Protein AF-A0A2G5T331-F1 (afdb_monomer)

Structure (mmCIF, N/CA/C/O backbone):
data_AF-A0A2G5T331-F1
#
_entry.id   AF-A0A2G5T331-F1
#
loop_
_atom_site.group_PDB
_atom_site.id
_atom_site.type_symbol
_atom_site.label_atom_id
_atom_site.label_alt_id
_atom_site.label_comp_id
_atom_site.label_asym_id
_atom_site.label_entity_id
_atom_site.label_seq_id
_atom_site.pdbx_PDB_ins_code
_atom_site.Cartn_x
_atom_site.Cartn_y
_atom_site.Cartn_z
_atom_site.occupancy
_atom_site.B_iso_or_equiv
_atom_site.auth_seq_id
_atom_site.auth_comp_id
_atom_site.auth_asym_id
_atom_site.auth_atom_id
_atom_site.pdbx_PDB_model_num
ATOM 1 N N . MET A 1 1 ? 27.649 -7.089 -16.294 1.00 51.31 1 MET A N 1
ATOM 2 C CA . MET A 1 1 ? 26.988 -8.267 -15.694 1.00 51.31 1 MET A CA 1
ATOM 3 C C . MET A 1 1 ? 25.645 -8.429 -16.373 1.00 51.31 1 MET A C 1
ATOM 5 O O . MET A 1 1 ? 24.882 -7.475 -16.371 1.00 51.31 1 MET A O 1
ATOM 9 N N . ASP A 1 2 ? 25.381 -9.590 -16.964 1.00 72.25 2 ASP A N 1
ATOM 10 C CA . ASP A 1 2 ? 24.093 -9.912 -17.582 1.00 72.25 2 ASP A CA 1
ATOM 11 C C . ASP A 1 2 ? 22.954 -9.936 -16.558 1.00 72.25 2 ASP A C 1
ATOM 13 O O . ASP A 1 2 ? 23.065 -10.592 -15.516 1.00 72.25 2 ASP A O 1
ATOM 17 N N . ALA A 1 3 ? 21.838 -9.278 -16.879 1.00 61.88 3 ALA A N 1
ATOM 18 C CA . ALA A 1 3 ? 20.619 -9.287 -16.068 1.00 61.88 3 ALA A CA 1
ATOM 19 C C . ALA A 1 3 ? 20.135 -10.722 -15.780 1.00 61.88 3 ALA A C 1
ATOM 21 O O . ALA A 1 3 ? 19.719 -11.043 -14.666 1.00 61.88 3 ALA A O 1
ATOM 22 N N . THR A 1 4 ? 20.304 -11.623 -16.749 1.00 72.38 4 THR A N 1
ATOM 23 C CA . THR A 1 4 ? 19.983 -13.052 -16.642 1.00 72.38 4 THR A CA 1
ATOM 24 C C . THR A 1 4 ? 20.805 -13.752 -15.557 1.00 72.38 4 THR A C 1
ATOM 26 O O . THR A 1 4 ? 20.285 -14.562 -14.789 1.00 72.38 4 THR A O 1
ATOM 29 N N . LYS A 1 5 ? 22.092 -13.403 -15.434 1.00 79.38 5 LYS A N 1
ATOM 30 C CA . LYS A 1 5 ? 23.009 -13.991 -14.446 1.00 79.38 5 LYS A CA 1
ATOM 31 C C . LYS A 1 5 ? 22.688 -13.515 -13.027 1.00 79.38 5 LYS A C 1
ATOM 33 O O . LYS A 1 5 ? 22.758 -14.300 -12.078 1.00 79.38 5 LYS A O 1
ATOM 38 N N . ALA A 1 6 ? 22.288 -12.252 -12.884 1.00 75.44 6 ALA A N 1
ATOM 39 C CA . ALA A 1 6 ? 21.817 -11.697 -11.617 1.00 75.44 6 ALA A CA 1
ATOM 40 C C . ALA A 1 6 ? 20.495 -12.347 -11.161 1.00 75.44 6 ALA A C 1
ATOM 42 O O . ALA A 1 6 ? 20.382 -12.750 -10.003 1.00 75.44 6 ALA A O 1
ATOM 43 N N . LEU A 1 7 ? 19.538 -12.534 -12.078 1.00 75.69 7 LEU A N 1
ATOM 44 C CA . LEU A 1 7 ? 18.250 -13.187 -11.813 1.00 75.69 7 LEU A CA 1
ATOM 45 C C . LEU A 1 7 ? 18.420 -14.643 -11.355 1.00 75.69 7 LEU A C 1
ATOM 47 O O . LEU A 1 7 ? 17.828 -15.060 -10.358 1.00 75.69 7 LEU A O 1
ATOM 51 N N . ALA A 1 8 ? 19.271 -15.406 -12.045 1.00 80.88 8 ALA A N 1
ATOM 52 C CA . ALA A 1 8 ? 19.584 -16.785 -11.673 1.00 80.88 8 ALA A CA 1
ATOM 53 C C . ALA A 1 8 ? 20.204 -16.873 -10.266 1.00 80.88 8 ALA A C 1
ATOM 55 O O . ALA A 1 8 ? 19.818 -17.720 -9.458 1.00 80.88 8 ALA A O 1
ATOM 56 N N . SER A 1 9 ? 21.121 -15.953 -9.953 1.00 83.06 9 SER A N 1
ATOM 57 C CA . SER A 1 9 ? 21.788 -15.896 -8.647 1.00 83.06 9 SER A CA 1
ATOM 58 C C . SER A 1 9 ? 20.808 -15.533 -7.529 1.00 83.06 9 SER A C 1
ATOM 60 O O . SER A 1 9 ? 20.812 -16.165 -6.473 1.00 83.06 9 SER A O 1
ATOM 62 N N . PHE A 1 10 ? 19.919 -14.566 -7.773 1.00 80.69 10 PHE A N 1
ATOM 63 C CA . PHE A 1 10 ? 18.865 -14.194 -6.833 1.00 80.69 10 PHE A CA 1
ATOM 64 C C . PHE A 1 10 ? 17.927 -15.368 -6.541 1.00 80.69 10 PHE A C 1
ATOM 66 O O . PHE A 1 10 ? 17.683 -15.675 -5.376 1.00 80.69 10 PHE A O 1
ATOM 73 N N . ASN A 1 11 ? 17.432 -16.052 -7.578 1.00 80.69 11 ASN A N 1
ATOM 74 C CA . ASN A 1 11 ? 16.520 -17.184 -7.406 1.00 80.69 11 ASN A CA 1
ATOM 75 C C . ASN A 1 11 ? 17.175 -18.330 -6.620 1.00 80.69 11 ASN A C 1
ATO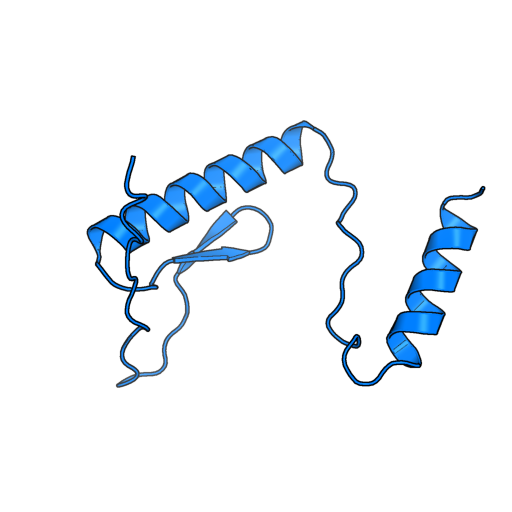M 77 O O . ASN A 1 11 ? 16.539 -18.900 -5.739 1.00 80.69 11 ASN A O 1
ATOM 81 N N . SER A 1 12 ? 18.456 -18.611 -6.868 1.00 83.88 12 SER A N 1
ATOM 82 C CA . SER A 1 12 ? 19.220 -19.620 -6.121 1.00 83.88 12 SER A CA 1
ATOM 83 C C . SER A 1 12 ? 19.384 -19.268 -4.632 1.00 83.88 12 SER A C 1
ATOM 85 O O . SER A 1 12 ? 19.206 -20.109 -3.752 1.00 83.88 12 SER A O 1
ATOM 87 N N . ILE A 1 13 ? 19.663 -18.002 -4.309 1.00 81.69 13 ILE A N 1
ATOM 88 C CA . ILE A 1 13 ? 19.777 -17.553 -2.911 1.00 81.69 13 ILE A CA 1
ATOM 89 C C . ILE A 1 13 ? 18.405 -17.563 -2.225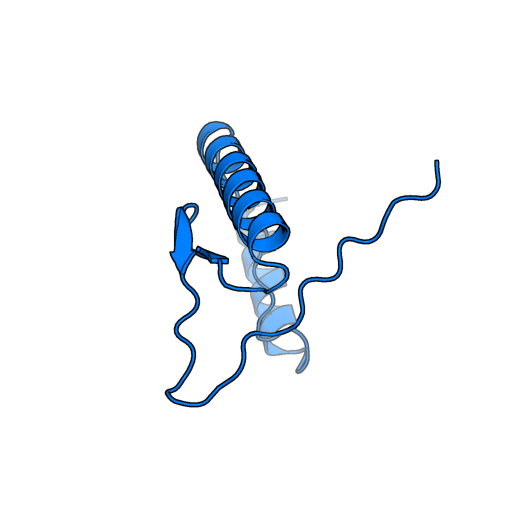 1.00 81.69 13 ILE A C 1
ATOM 91 O O . ILE A 1 13 ? 18.289 -17.966 -1.067 1.00 81.69 13 ILE A O 1
ATOM 95 N N . LYS A 1 14 ? 17.361 -17.164 -2.956 1.00 80.06 14 LYS A N 1
ATOM 96 C CA . LYS A 1 14 ? 15.974 -17.146 -2.493 1.00 8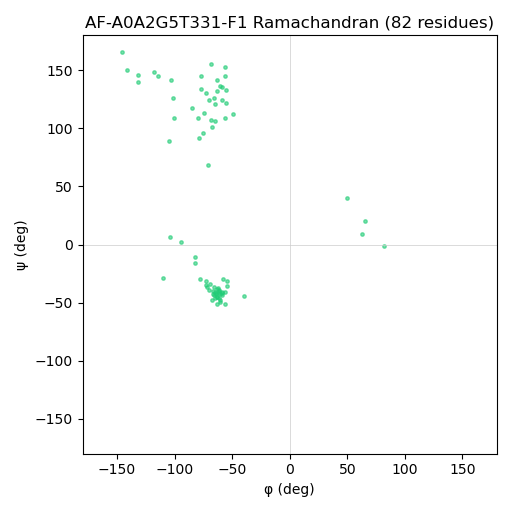0.06 14 LYS A CA 1
ATOM 97 C C . LYS A 1 14 ? 15.480 -18.529 -2.066 1.00 80.06 14 LYS A C 1
ATOM 99 O O . LYS A 1 14 ? 14.796 -18.628 -1.051 1.00 80.06 14 LYS A O 1
ATOM 104 N N . THR A 1 15 ? 15.818 -19.586 -2.807 1.00 78.81 15 THR A N 1
ATOM 105 C CA . THR A 1 15 ? 15.438 -20.957 -2.425 1.00 78.81 15 THR A CA 1
ATOM 106 C C . THR A 1 15 ? 16.246 -21.478 -1.240 1.00 78.81 15 THR A C 1
ATOM 108 O O . THR A 1 15 ? 15.716 -22.243 -0.439 1.00 78.81 15 THR A O 1
ATOM 111 N N . ARG A 1 16 ? 17.503 -21.045 -1.093 1.00 82.69 16 ARG A N 1
ATOM 112 C CA . ARG A 1 16 ? 18.413 -21.516 -0.038 1.00 82.69 16 ARG A CA 1
ATOM 113 C C . ARG A 1 16 ? 18.151 -20.896 1.337 1.00 82.69 16 ARG A C 1
ATOM 115 O O . ARG A 1 16 ? 18.448 -21.525 2.348 1.00 82.69 16 ARG A O 1
ATOM 122 N N . VAL A 1 17 ? 17.643 -19.665 1.398 1.00 82.31 17 VAL A N 1
ATOM 123 C CA . VAL A 1 17 ? 17.426 -18.944 2.662 1.00 82.31 17 VAL A CA 1
ATOM 124 C C . VAL A 1 17 ? 15.955 -19.028 3.063 1.00 82.31 17 VAL A C 1
ATOM 126 O O . VAL A 1 17 ? 15.101 -18.375 2.466 1.00 82.31 17 VAL A O 1
ATOM 129 N N . THR A 1 18 ? 15.657 -19.792 4.116 1.00 74.19 18 THR A N 1
ATOM 130 C CA . THR A 1 18 ? 14.291 -20.095 4.591 1.00 74.19 18 THR A CA 1
ATOM 131 C C . THR A 1 18 ? 13.444 -18.841 4.856 1.00 74.19 18 THR A C 1
ATOM 133 O O . THR A 1 18 ? 12.240 -18.844 4.620 1.00 74.19 18 THR A O 1
ATOM 136 N N . GLY A 1 19 ? 14.067 -17.732 5.275 1.00 73.62 19 GLY A N 1
ATOM 137 C CA . GLY A 1 19 ? 13.393 -16.446 5.509 1.00 73.62 19 GLY A CA 1
ATOM 138 C C . GLY A 1 19 ? 13.155 -15.586 4.260 1.00 73.62 19 GLY A C 1
ATOM 139 O O . GLY A 1 19 ? 12.418 -14.605 4.323 1.00 73.62 19 GLY A O 1
ATOM 140 N N . CYS A 1 20 ? 13.750 -15.931 3.116 1.00 66.94 20 CYS A N 1
ATOM 141 C CA . CYS A 1 20 ? 13.696 -15.129 1.891 1.00 66.94 20 CYS A CA 1
ATOM 142 C C . CYS A 1 20 ? 12.743 -15.695 0.833 1.00 66.94 20 CYS A C 1
ATOM 144 O O . CYS A 1 20 ? 12.659 -15.138 -0.256 1.00 66.94 20 CYS A O 1
ATOM 146 N N . HIS A 1 21 ? 11.972 -16.741 1.135 1.00 69.62 21 HIS A N 1
ATOM 147 C CA . HIS A 1 21 ? 11.079 -17.391 0.165 1.00 69.62 21 HIS A CA 1
ATOM 148 C C . HIS A 1 21 ? 10.036 -16.440 -0.456 1.00 69.62 21 HIS A C 1
ATOM 150 O O . HIS A 1 21 ? 9.655 -16.589 -1.616 1.00 69.62 21 HIS A O 1
ATOM 156 N N . ASN A 1 22 ? 9.631 -15.409 0.291 1.00 66.31 22 ASN A N 1
ATOM 157 C CA . ASN A 1 22 ? 8.704 -14.368 -0.165 1.00 66.31 22 ASN A CA 1
ATOM 158 C C . ASN A 1 22 ? 9.409 -13.121 -0.728 1.00 66.31 22 ASN A C 1
ATOM 160 O O . ASN A 1 22 ? 8.745 -12.155 -1.104 1.00 66.31 22 ASN A O 1
ATOM 164 N N . ALA A 1 23 ? 10.743 -13.112 -0.796 1.00 65.25 23 ALA A N 1
ATOM 165 C CA . ALA A 1 23 ? 11.481 -12.017 -1.403 1.00 65.25 23 ALA A CA 1
ATOM 166 C C . ALA A 1 23 ? 11.171 -11.972 -2.905 1.00 65.25 23 ALA A C 1
ATOM 168 O O . ALA A 1 23 ? 11.301 -12.963 -3.630 1.00 65.25 23 ALA A O 1
ATOM 169 N N . SER A 1 24 ? 10.738 -10.814 -3.382 1.00 61.56 24 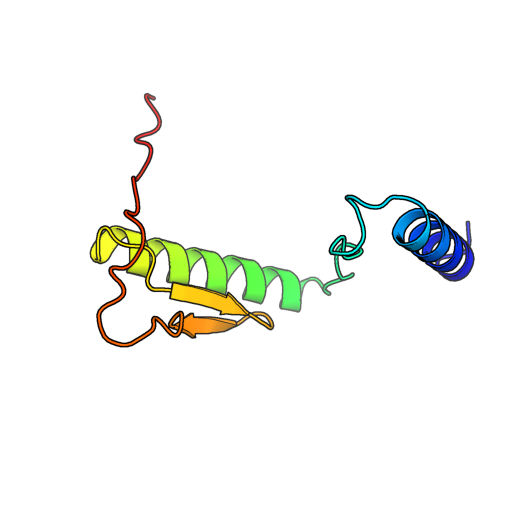SER A N 1
ATOM 170 C CA . SER A 1 24 ? 10.627 -10.521 -4.806 1.00 61.56 24 SER A CA 1
ATOM 171 C C . SER A 1 24 ? 11.802 -9.637 -5.195 1.00 61.56 24 SER A C 1
ATOM 173 O O . SER A 1 24 ? 12.220 -8.764 -4.433 1.00 61.56 24 SER A O 1
ATOM 175 N N . ILE A 1 25 ? 12.352 -9.877 -6.382 1.00 63.91 25 ILE A N 1
ATOM 176 C CA . ILE A 1 25 ? 13.197 -8.873 -7.027 1.00 63.91 25 ILE A CA 1
ATOM 177 C C . ILE A 1 25 ? 12.312 -7.651 -7.180 1.00 63.91 25 ILE A C 1
ATOM 179 O O . ILE A 1 25 ? 11.149 -7.799 -7.563 1.00 63.91 25 ILE A O 1
ATOM 183 N N . ARG A 1 26 ? 12.841 -6.468 -6.856 1.00 59.81 26 ARG A N 1
ATOM 184 C CA . ARG A 1 26 ? 12.154 -5.215 -7.159 1.00 59.81 26 ARG A CA 1
ATOM 185 C C . ARG A 1 26 ? 11.750 -5.292 -8.635 1.00 59.81 26 ARG A C 1
ATOM 187 O O . ARG A 1 26 ? 12.660 -5.358 -9.459 1.00 59.81 26 ARG A O 1
ATOM 194 N N . PRO A 1 27 ? 10.450 -5.366 -8.968 1.00 59.94 27 PRO A N 1
ATOM 195 C CA . PRO A 1 27 ? 10.052 -5.437 -10.361 1.00 59.94 27 PRO A CA 1
ATOM 196 C C . PRO A 1 27 ? 10.668 -4.227 -11.054 1.00 59.94 27 PRO A C 1
ATOM 198 O O . PRO A 1 27 ? 10.643 -3.125 -10.489 1.00 59.94 27 PRO A O 1
ATOM 201 N N . ASP A 1 28 ? 11.289 -4.458 -12.210 1.00 60.22 28 ASP A N 1
ATOM 202 C CA . ASP A 1 28 ? 11.843 -3.400 -13.053 1.00 60.22 28 ASP A CA 1
ATOM 203 C C . ASP A 1 28 ? 10.660 -2.646 -13.672 1.00 60.22 28 ASP A C 1
ATOM 205 O O . ASP A 1 28 ? 10.303 -2.805 -14.833 1.00 60.22 28 ASP A O 1
ATOM 209 N N . LEU A 1 29 ? 9.936 -1.931 -12.809 1.00 61.91 29 LEU A N 1
ATOM 210 C CA . LEU A 1 29 ? 8.787 -1.128 -13.168 1.00 61.91 29 LEU A CA 1
ATOM 211 C C . LEU A 1 29 ? 9.320 -0.020 -14.054 1.00 61.91 29 LEU A C 1
ATOM 213 O O . LEU A 1 29 ? 10.153 0.788 -13.621 1.00 61.91 29 LEU A O 1
ATOM 217 N N . SER A 1 30 ? 8.801 0.046 -15.275 1.00 67.19 30 SER A N 1
ATOM 218 C CA . SER A 1 30 ? 9.084 1.176 -16.144 1.00 67.19 30 SER A CA 1
ATOM 219 C C . SER A 1 30 ? 8.679 2.471 -15.426 1.00 67.19 30 SER A C 1
ATOM 221 O O . SER A 1 30 ? 7.770 2.482 -14.591 1.00 67.19 30 SER A O 1
ATOM 223 N N . LYS A 1 31 ? 9.326 3.599 -15.749 1.00 72.88 31 LYS A N 1
ATOM 224 C CA . LYS A 1 31 ? 8.990 4.926 -15.186 1.00 72.88 31 LYS A CA 1
ATOM 225 C C . LYS A 1 31 ? 7.469 5.194 -15.038 1.00 72.88 31 LYS A C 1
ATOM 227 O O . LYS A 1 31 ? 7.092 5.669 -13.965 1.00 72.88 31 LYS A O 1
ATOM 232 N N . PRO A 1 32 ? 6.597 4.881 -16.025 1.00 77.94 32 PRO A N 1
ATOM 233 C CA . PRO A 1 32 ? 5.144 5.040 -15.875 1.00 77.94 32 PRO A CA 1
ATOM 234 C C . PRO A 1 32 ? 4.515 4.123 -14.816 1.00 77.94 32 PRO A C 1
ATOM 236 O O . PRO A 1 32 ? 3.670 4.560 -14.038 1.00 77.94 32 PRO A O 1
ATOM 239 N N . GLU A 1 33 ? 4.939 2.866 -14.727 1.00 78.56 33 GLU A N 1
ATOM 240 C CA . GLU A 1 33 ? 4.393 1.917 -13.755 1.00 78.56 33 GLU A CA 1
ATOM 241 C C . GLU A 1 33 ? 4.800 2.276 -12.321 1.00 78.56 33 GLU A C 1
ATOM 243 O O . GLU A 1 33 ? 4.015 2.134 -11.381 1.00 78.56 33 GLU A O 1
ATOM 248 N N . LEU A 1 34 ? 6.008 2.821 -12.147 1.00 80.38 34 LEU A N 1
ATOM 249 C CA . LEU A 1 34 ? 6.464 3.343 -10.863 1.00 80.38 34 LEU A CA 1
ATOM 250 C C . LEU A 1 34 ? 5.650 4.568 -10.416 1.00 80.38 34 LEU A C 1
ATOM 252 O O . LEU A 1 34 ? 5.396 4.723 -9.219 1.00 80.38 34 LEU A O 1
ATOM 256 N N . ALA A 1 35 ? 5.241 5.433 -11.351 1.00 83.94 35 ALA A N 1
ATOM 257 C CA . ALA A 1 35 ? 4.347 6.553 -11.057 1.00 83.94 35 ALA A CA 1
ATOM 258 C C . ALA A 1 35 ? 2.984 6.041 -10.567 1.00 83.94 35 ALA A C 1
ATOM 260 O O . ALA A 1 35 ? 2.592 6.366 -9.444 1.00 83.94 35 ALA A O 1
ATOM 261 N N . LYS A 1 36 ? 2.366 5.111 -11.310 1.00 86.81 36 LYS A N 1
ATOM 262 C CA . LYS A 1 36 ? 1.095 4.472 -10.925 1.00 86.81 36 LYS A CA 1
ATOM 263 C C . LYS A 1 36 ? 1.175 3.797 -9.552 1.00 86.81 36 LYS A C 1
ATOM 265 O O . LYS A 1 36 ? 0.264 3.927 -8.733 1.00 86.81 36 LYS A O 1
ATOM 270 N N . PHE A 1 37 ? 2.285 3.117 -9.255 1.00 84.50 37 PHE A N 1
ATOM 271 C CA . PHE A 1 37 ? 2.520 2.506 -7.944 1.00 84.50 37 PHE A CA 1
ATOM 272 C C . PHE A 1 37 ? 2.526 3.539 -6.814 1.00 84.50 37 PHE A C 1
ATOM 274 O O . PHE A 1 37 ? 1.881 3.341 -5.784 1.00 84.50 37 PHE A O 1
ATOM 281 N N . ARG A 1 38 ? 3.251 4.650 -6.997 1.00 87.25 38 ARG A N 1
ATOM 282 C CA . ARG A 1 38 ? 3.339 5.733 -6.006 1.00 87.25 38 ARG A CA 1
ATOM 283 C C . ARG A 1 38 ? 1.987 6.404 -5.789 1.00 87.25 38 ARG A C 1
ATOM 285 O O . ARG A 1 38 ? 1.623 6.657 -4.643 1.00 87.25 38 ARG A O 1
ATOM 292 N N . GLU A 1 39 ? 1.247 6.663 -6.862 1.00 91.06 39 GLU A N 1
ATOM 293 C CA . GLU A 1 39 ? -0.097 7.245 -6.802 1.00 91.06 39 GLU A CA 1
ATOM 294 C C . GLU A 1 39 ? -1.075 6.328 -6.065 1.00 91.06 39 GLU A C 1
ATOM 296 O O . GLU A 1 39 ? -1.761 6.774 -5.145 1.00 91.06 39 GLU A O 1
ATOM 301 N N . SER A 1 40 ? -1.052 5.030 -6.372 1.00 91.06 40 SER A N 1
ATOM 302 C CA . SER A 1 40 ? -1.885 4.034 -5.689 1.00 91.06 40 SER A CA 1
ATOM 303 C C . SER A 1 40 ? -1.568 3.953 -4.196 1.00 91.06 40 SER A C 1
ATOM 305 O O . SER A 1 40 ? -2.470 3.914 -3.362 1.00 91.06 40 SER A O 1
ATOM 307 N N . TRP A 1 41 ? -0.286 3.998 -3.813 1.00 91.38 41 TRP A N 1
ATOM 308 C CA . TRP A 1 41 ? 0.088 4.024 -2.395 1.00 91.38 41 TRP A CA 1
ATOM 309 C C . TRP A 1 41 ? -0.347 5.309 -1.701 1.00 91.38 41 TRP A C 1
ATOM 311 O O . TRP A 1 41 ? -0.828 5.247 -0.570 1.00 91.38 41 TRP A O 1
ATOM 321 N N . LYS A 1 42 ? -0.223 6.461 -2.367 1.00 92.38 42 LYS A N 1
ATOM 322 C CA . LYS A 1 42 ? -0.703 7.743 -1.841 1.00 92.38 42 LYS A CA 1
ATOM 323 C C . LYS A 1 42 ? -2.206 7.692 -1.570 1.00 92.38 42 LYS A C 1
ATOM 325 O O . LYS A 1 42 ? -2.648 8.134 -0.512 1.00 92.38 42 LYS A O 1
ATOM 330 N N . GLU A 1 43 ? -2.975 7.116 -2.488 1.00 92.94 43 GLU A N 1
ATOM 331 C CA . GLU A 1 43 ? -4.417 6.953 -2.327 1.00 92.94 43 GLU A C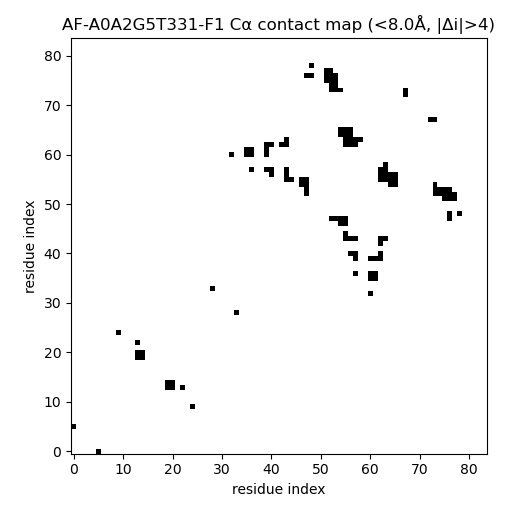A 1
ATOM 332 C C . GLU A 1 43 ? -4.770 5.969 -1.202 1.00 92.94 43 GLU A C 1
ATOM 334 O O . GLU A 1 43 ? -5.582 6.297 -0.336 1.00 92.94 43 GLU A O 1
ATOM 339 N N . ALA A 1 44 ? -4.132 4.795 -1.161 1.00 91.38 44 ALA A N 1
ATOM 340 C CA . ALA A 1 44 ? -4.356 3.802 -0.112 1.00 91.38 44 ALA A CA 1
ATOM 341 C C . ALA A 1 44 ? -4.048 4.365 1.287 1.00 91.38 44 ALA A C 1
ATOM 343 O O . ALA A 1 44 ? -4.814 4.148 2.226 1.00 91.38 44 ALA A O 1
ATOM 344 N N . ILE A 1 45 ? -2.955 5.124 1.424 1.00 90.12 45 ILE A N 1
ATOM 345 C CA . ILE A 1 45 ? -2.583 5.789 2.678 1.00 90.12 45 ILE A CA 1
ATOM 346 C C . ILE A 1 45 ? -3.615 6.850 3.052 1.00 90.12 45 ILE A C 1
ATOM 348 O O . ILE A 1 45 ? -4.036 6.880 4.203 1.00 90.12 45 ILE A O 1
ATOM 352 N N . LYS A 1 46 ? -4.051 7.692 2.104 1.00 92.00 46 LYS A N 1
ATOM 353 C CA . LYS A 1 46 ? -5.077 8.711 2.363 1.00 92.00 46 LYS A CA 1
ATOM 354 C C . LYS A 1 46 ? -6.354 8.068 2.914 1.00 92.00 46 LYS A C 1
ATOM 356 O O . LYS A 1 46 ? -6.793 8.433 4.000 1.00 92.00 46 LYS A O 1
ATOM 361 N N . LYS A 1 47 ? -6.856 7.032 2.236 1.00 91.81 47 LYS A N 1
ATOM 362 C CA . LYS A 1 47 ? -8.063 6.303 2.648 1.00 91.81 47 LYS A CA 1
ATOM 363 C C . LYS A 1 47 ? -7.904 5.627 4.017 1.00 91.81 47 LYS A C 1
ATOM 365 O O . LYS A 1 47 ? -8.847 5.604 4.802 1.00 91.81 47 LYS A O 1
ATOM 37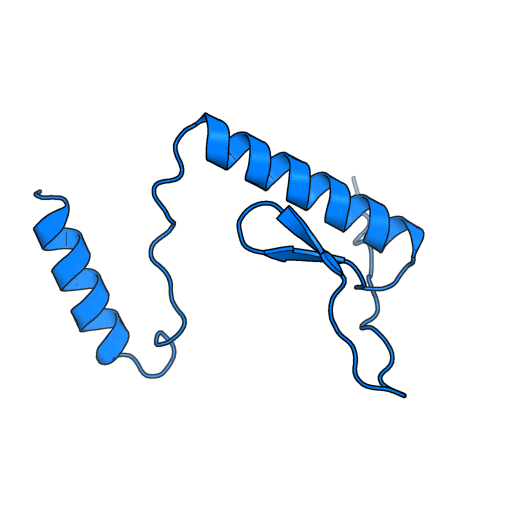0 N N . ASN A 1 48 ? -6.722 5.090 4.326 1.00 92.06 48 ASN A N 1
ATOM 371 C CA . ASN A 1 48 ? -6.447 4.496 5.640 1.00 92.06 48 ASN A CA 1
ATOM 372 C C . ASN A 1 48 ? -6.299 5.548 6.750 1.00 92.06 48 ASN A C 1
ATOM 374 O O . ASN A 1 48 ? -6.726 5.297 7.873 1.00 92.06 48 ASN A O 1
ATOM 378 N N . ASN A 1 49 ? -5.733 6.721 6.446 1.00 89.88 49 ASN A N 1
ATOM 379 C CA . ASN A 1 49 ? -5.670 7.849 7.378 1.00 89.88 49 ASN A CA 1
ATOM 380 C C . ASN A 1 49 ? -7.081 8.338 7.731 1.00 89.88 49 ASN A C 1
ATOM 382 O O . ASN A 1 49 ? -7.367 8.542 8.904 1.00 89.88 49 ASN A O 1
ATOM 386 N N . GLU A 1 50 ? -7.958 8.486 6.730 1.00 88.81 50 GLU A N 1
ATOM 387 C CA . GLU A 1 50 ? -9.359 8.897 6.914 1.00 88.81 50 GLU A CA 1
ATOM 388 C C . GLU A 1 50 ? -10.150 7.878 7.748 1.00 88.81 50 GLU A C 1
ATOM 390 O O . GLU A 1 50 ? -10.955 8.260 8.592 1.00 88.81 50 GLU A O 1
ATOM 395 N N . ALA A 1 51 ? -9.896 6.581 7.554 1.00 87.50 51 ALA A N 1
ATOM 396 C CA . ALA A 1 51 ? -10.570 5.519 8.296 1.00 87.50 51 ALA A CA 1
ATOM 397 C C . ALA A 1 51 ? -9.972 5.234 9.689 1.00 87.50 51 ALA A C 1
ATOM 399 O O . ALA A 1 51 ? -10.581 4.509 10.474 1.00 87.50 51 ALA A O 1
ATOM 400 N N . GLY A 1 52 ? -8.753 5.704 9.984 1.00 87.25 52 GLY A N 1
ATOM 401 C CA . GLY A 1 52 ? -8.001 5.331 11.195 1.00 87.25 52 GLY A CA 1
ATOM 402 C C . GLY A 1 52 ? -7.653 3.835 11.288 1.00 87.25 52 GLY A C 1
ATOM 403 O O . GLY A 1 52 ? -7.169 3.346 12.312 1.00 87.25 52 GLY A O 1
ATOM 404 N N . GLN A 1 53 ? -7.889 3.088 10.212 1.00 90.50 53 GLN A N 1
ATOM 405 C CA . GLN A 1 53 ? -7.770 1.641 10.134 1.00 90.50 53 GLN A CA 1
ATOM 406 C C . GLN A 1 53 ? -7.180 1.233 8.786 1.00 90.50 53 GLN A C 1
ATOM 408 O O . GLN A 1 53 ? -7.374 1.888 7.760 1.00 90.50 53 GLN A O 1
ATOM 413 N N . ARG A 1 54 ? -6.454 0.116 8.771 1.00 89.12 54 ARG A N 1
ATOM 414 C CA . ARG A 1 54 ? -5.841 -0.422 7.559 1.00 89.12 54 ARG A CA 1
ATOM 415 C C . ARG A 1 54 ? -6.900 -1.158 6.744 1.00 89.12 54 ARG A C 1
ATOM 417 O O . ARG A 1 54 ? -7.113 -2.338 6.956 1.00 89.12 54 ARG A O 1
ATOM 424 N N . ILE A 1 55 ? -7.560 -0.480 5.814 1.00 91.50 55 ILE A N 1
ATOM 425 C CA . ILE A 1 55 ? -8.649 -1.056 5.001 1.00 91.50 55 ILE A CA 1
ATOM 426 C C . ILE A 1 55 ? -8.218 -1.233 3.540 1.00 91.50 55 ILE A C 1
ATOM 428 O O . ILE A 1 55 ? -8.670 -2.150 2.854 1.00 91.50 55 ILE A O 1
ATOM 432 N N . TRP A 1 56 ? -7.303 -0.389 3.075 1.00 91.62 56 TRP A N 1
ATOM 433 C CA . TRP A 1 56 ? -6.831 -0.323 1.699 1.00 91.62 56 TRP A CA 1
ATOM 434 C C . TRP A 1 56 ? -5.357 -0.713 1.600 1.00 91.62 56 TRP A C 1
ATOM 436 O O . TRP A 1 56 ? -4.545 -0.437 2.488 1.00 91.62 56 TRP A O 1
ATOM 446 N N . THR A 1 57 ? -4.995 -1.368 0.502 1.00 91.12 57 THR A N 1
ATOM 447 C CA . THR A 1 57 ? -3.620 -1.761 0.180 1.00 91.12 57 THR A CA 1
ATOM 448 C C . THR A 1 57 ? -3.393 -1.698 -1.325 1.00 91.12 57 THR A C 1
ATOM 450 O O . THR A 1 57 ? -4.350 -1.607 -2.082 1.00 91.12 57 THR A O 1
ATOM 453 N N . VAL A 1 58 ? -2.141 -1.739 -1.776 1.00 89.12 58 VAL A N 1
ATOM 454 C CA . VAL A 1 58 ? -1.826 -1.764 -3.208 1.00 89.12 58 VAL A CA 1
ATOM 455 C C . VAL A 1 58 ? -1.487 -3.190 -3.627 1.00 89.12 58 VAL A C 1
ATOM 457 O O . VAL A 1 58 ? -0.602 -3.814 -3.039 1.00 89.12 58 VAL A O 1
ATOM 460 N N . ARG A 1 59 ? -2.171 -3.707 -4.651 1.00 84.88 59 ARG A N 1
ATOM 461 C CA . ARG A 1 59 ? -1.842 -4.969 -5.336 1.00 84.88 59 ARG A CA 1
ATOM 462 C C . ARG A 1 59 ? -1.858 -4.724 -6.838 1.00 84.88 59 ARG A C 1
ATOM 464 O O . ARG A 1 59 ? -2.717 -4.000 -7.313 1.00 84.88 59 ARG A O 1
ATOM 471 N N . ASN A 1 60 ? -0.907 -5.301 -7.573 1.00 84.06 60 ASN A N 1
ATOM 472 C CA . ASN A 1 60 ? -0.800 -5.137 -9.032 1.00 84.06 60 ASN A CA 1
ATOM 473 C C . ASN A 1 60 ? -0.851 -3.669 -9.507 1.00 84.06 60 ASN A C 1
ATOM 475 O O . ASN A 1 60 ? -1.454 -3.368 -10.527 1.00 84.06 60 ASN A O 1
ATOM 479 N N . LEU A 1 61 ? -0.200 -2.756 -8.772 1.00 83.00 61 LEU A N 1
ATOM 480 C CA . LEU A 1 61 ? -0.192 -1.310 -9.058 1.00 83.00 61 LEU A CA 1
ATOM 481 C C . LEU A 1 61 ? -1.559 -0.621 -8.915 1.00 83.00 61 LEU A C 1
ATOM 483 O O . LEU A 1 61 ? -1.746 0.455 -9.475 1.00 83.00 61 LEU A O 1
ATOM 487 N N . GLU A 1 62 ? -2.500 -1.217 -8.183 1.00 85.44 62 GLU A N 1
ATOM 488 C CA . GLU A 1 62 ? -3.845 -0.678 -7.982 1.00 85.44 62 GLU A CA 1
ATOM 489 C C . GLU A 1 62 ? -4.242 -0.697 -6.506 1.00 85.44 62 GLU A C 1
ATOM 491 O O . GLU A 1 62 ? -3.862 -1.594 -5.745 1.00 85.44 62 GLU A O 1
ATOM 496 N N . THR A 1 63 ? -5.017 0.305 -6.094 1.00 89.62 63 THR A N 1
ATOM 497 C CA . THR A 1 63 ? -5.580 0.394 -4.746 1.00 89.62 63 THR A CA 1
ATOM 498 C C . THR A 1 63 ? -6.731 -0.597 -4.599 1.00 89.62 63 THR A C 1
ATOM 500 O O . THR A 1 63 ? -7.793 -0.430 -5.191 1.00 89.62 63 THR A O 1
ATOM 503 N N . VAL A 1 64 ? -6.549 -1.612 -3.760 1.00 90.31 64 VAL A N 1
ATOM 504 C CA . VAL A 1 64 ? -7.540 -2.655 -3.485 1.00 90.31 64 VAL A CA 1
ATOM 505 C C . VAL A 1 64 ? -7.962 -2.642 -2.019 1.00 90.31 64 VAL A C 1
ATOM 507 O O . VAL A 1 64 ? -7.178 -2.318 -1.121 1.00 90.31 64 VAL A O 1
ATOM 510 N N . LYS A 1 65 ? -9.214 -3.024 -1.760 1.00 90.75 65 LYS A N 1
ATOM 511 C CA . LYS A 1 65 ? -9.720 -3.228 -0.401 1.00 90.75 65 LYS A CA 1
ATOM 512 C C . LYS A 1 65 ? -9.203 -4.563 0.133 1.00 90.75 65 LYS A C 1
ATOM 514 O O . LYS A 1 65 ? -9.239 -5.573 -0.567 1.00 90.75 65 LYS A O 1
ATOM 519 N 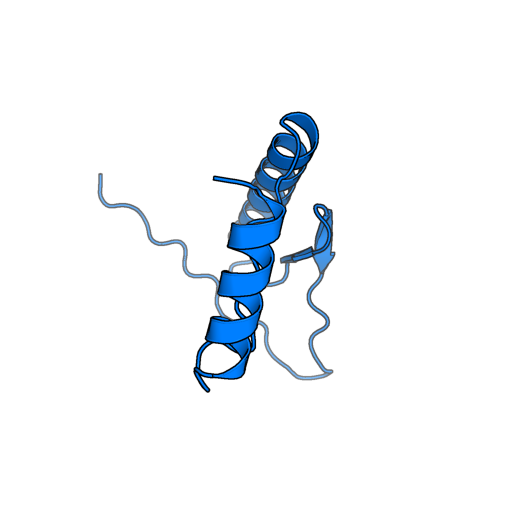N . ILE A 1 66 ? -8.709 -4.571 1.366 1.00 89.19 66 ILE A N 1
ATOM 520 C CA . ILE A 1 66 ? -8.266 -5.797 2.028 1.00 89.19 66 ILE A CA 1
ATOM 521 C C . ILE A 1 66 ? -9.513 -6.639 2.347 1.00 89.19 66 ILE A C 1
ATOM 523 O O . ILE A 1 66 ? -10.422 -6.131 3.011 1.00 89.19 66 ILE A O 1
ATOM 527 N N . PRO A 1 67 ? -9.584 -7.904 1.894 1.00 87.19 67 PRO A N 1
ATOM 528 C CA . PRO A 1 67 ? -10.674 -8.795 2.260 1.00 87.19 67 PRO A CA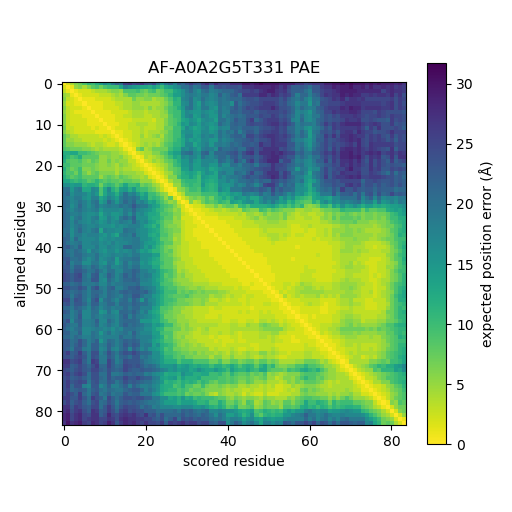 1
ATOM 529 C C . PRO A 1 67 ? -10.458 -9.278 3.698 1.00 87.19 67 PRO A C 1
ATOM 531 O O . PRO A 1 67 ? -9.695 -10.211 3.948 1.00 87.19 67 PRO A O 1
ATOM 534 N N . TYR A 1 68 ? -11.097 -8.601 4.647 1.00 88.12 68 TYR A N 1
ATOM 535 C CA . TYR A 1 68 ? -11.198 -9.060 6.029 1.00 88.12 68 TYR A CA 1
ATOM 536 C C . TYR A 1 68 ? -12.255 -10.161 6.136 1.00 88.12 68 TYR A C 1
ATOM 538 O O . TYR A 1 68 ? -13.256 -10.130 5.419 1.00 88.12 68 TYR A O 1
ATOM 546 N N . LYS A 1 69 ? -12.024 -11.148 7.008 1.00 87.50 69 LYS A N 1
ATOM 547 C CA . LYS A 1 69 ? -13.042 -12.161 7.318 1.00 87.50 69 LYS A CA 1
ATOM 548 C C . LYS A 1 69 ? -14.203 -11.521 8.081 1.00 87.50 69 LYS A C 1
ATOM 550 O O . LYS A 1 69 ? -14.012 -10.517 8.765 1.00 87.50 69 LYS A O 1
ATOM 555 N N . ASP A 1 70 ? -15.380 -12.131 8.001 1.00 77.88 70 ASP A N 1
ATOM 556 C CA . ASP A 1 70 ? -16.538 -11.703 8.786 1.00 77.88 70 ASP A CA 1
ATOM 557 C C . ASP A 1 70 ? -16.202 -11.763 10.290 1.00 77.88 70 ASP A C 1
ATOM 559 O O . ASP A 1 70 ? -15.683 -12.771 10.777 1.00 77.88 70 ASP A O 1
ATOM 563 N N . GLY A 1 71 ? -16.372 -10.643 11.000 1.00 81.06 71 GLY A N 1
ATOM 564 C CA . GLY A 1 71 ? -15.966 -10.476 12.404 1.00 81.06 71 GLY A CA 1
ATOM 565 C C . GLY A 1 71 ? -14.487 -10.132 12.652 1.00 81.06 71 GLY A C 1
ATOM 566 O O . GLY A 1 71 ? -14.097 -9.926 13.801 1.00 81.06 71 GLY A O 1
ATOM 567 N N . GLN A 1 72 ? -13.645 -10.035 11.617 1.00 84.44 72 GLN A N 1
ATOM 568 C CA . GLN A 1 72 ? -12.251 -9.618 11.773 1.00 84.44 72 GLN A CA 1
ATOM 569 C C . GLN A 1 72 ? -12.129 -8.090 11.774 1.00 84.44 72 GLN A C 1
ATOM 571 O O . GLN A 1 72 ? -12.393 -7.433 10.767 1.00 84.44 72 GLN A O 1
ATOM 576 N N . THR A 1 73 ? -11.655 -7.520 12.881 1.00 83.31 73 THR A N 1
ATOM 577 C CA . THR A 1 73 ? -11.407 -6.077 12.971 1.00 83.31 73 THR A CA 1
ATOM 578 C C . THR A 1 73 ? -10.169 -5.690 12.153 1.00 83.31 73 THR A C 1
ATOM 580 O O . THR A 1 73 ? -9.107 -6.304 12.325 1.00 83.31 73 THR A O 1
ATOM 583 N N . PRO A 1 74 ? -10.254 -4.668 11.281 1.00 87.06 74 PRO A N 1
ATOM 584 C CA . PRO A 1 74 ? -9.090 -4.128 10.592 1.00 87.06 74 PRO A CA 1
ATOM 585 C C . PRO A 1 74 ? -8.003 -3.675 11.571 1.00 87.06 74 PRO A C 1
ATOM 587 O O . PRO A 1 74 ? -8.291 -3.155 12.650 1.00 87.06 74 PRO A O 1
ATOM 590 N N . HIS A 1 75 ? -6.736 -3.842 11.186 1.00 84.69 75 HIS A N 1
ATOM 591 C CA . HIS A 1 75 ? -5.624 -3.402 12.029 1.00 84.69 75 HIS A CA 1
ATOM 592 C C . HIS A 1 75 ? -5.654 -1.876 12.213 1.00 84.69 75 HIS A C 1
ATOM 594 O O . HIS A 1 75 ? -5.928 -1.161 11.242 1.00 84.69 75 HIS A O 1
ATOM 600 N N . PRO A 1 76 ? -5.324 -1.361 13.412 1.00 86.44 76 PRO A N 1
ATOM 601 C CA . PRO A 1 76 ? -5.266 0.076 13.647 1.00 86.44 76 PRO A CA 1
ATOM 602 C C . PRO A 1 76 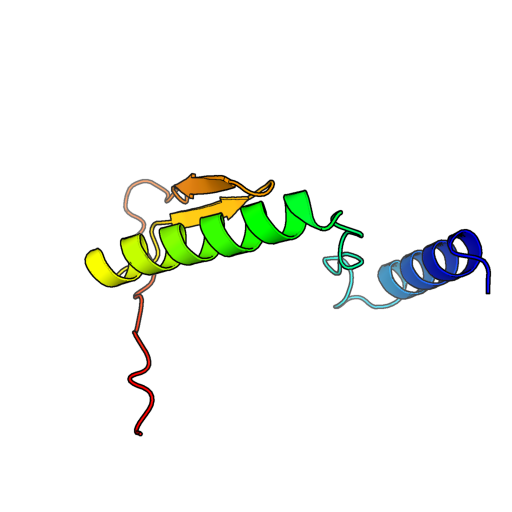? -4.221 0.723 12.733 1.00 86.44 76 PRO A C 1
ATOM 604 O O . PRO A 1 76 ? -3.123 0.193 12.545 1.00 86.44 76 PRO A O 1
ATOM 607 N N . TRP A 1 77 ? -4.571 1.870 12.149 1.00 88.50 77 TRP A N 1
ATOM 608 C CA . TRP A 1 77 ? -3.676 2.644 11.296 1.00 88.50 77 TRP A CA 1
ATOM 609 C C . TRP A 1 77 ? -3.187 3.873 12.054 1.00 88.50 77 TRP A C 1
ATOM 611 O O . TRP A 1 77 ? -3.795 4.941 12.033 1.00 88.50 77 TRP A O 1
ATOM 621 N N . THR A 1 78 ? -2.081 3.707 12.775 1.00 83.75 78 THR A N 1
ATOM 622 C CA . THR A 1 78 ? -1.478 4.803 13.533 1.00 83.75 78 THR A CA 1
ATOM 623 C C . THR A 1 78 ? -0.662 5.686 12.598 1.00 83.75 78 THR A C 1
ATOM 625 O O . THR A 1 78 ? 0.415 5.298 12.138 1.00 83.75 78 THR A O 1
ATOM 628 N N . VAL A 1 79 ? -1.156 6.897 12.342 1.00 78.00 79 VAL A N 1
ATOM 629 C CA . VAL A 1 79 ? -0.364 7.938 11.685 1.00 78.00 79 VAL A CA 1
ATOM 630 C C . VAL A 1 79 ? 0.730 8.344 12.664 1.00 78.00 79 VAL A C 1
ATOM 632 O O . VAL A 1 79 ? 0.466 8.966 13.691 1.00 78.00 79 VAL A O 1
ATOM 635 N N . ARG A 1 80 ? 1.974 7.944 12.386 1.00 70.62 80 ARG A N 1
ATOM 636 C CA . ARG A 1 80 ? 3.120 8.481 13.119 1.00 70.62 80 ARG A CA 1
ATOM 637 C C . ARG A 1 80 ? 3.228 9.949 12.736 1.00 70.62 80 ARG A C 1
ATOM 639 O O . ARG A 1 80 ? 3.713 10.259 11.651 1.00 70.62 80 ARG A O 1
ATOM 646 N N . ASN A 1 81 ? 2.747 10.831 13.607 1.00 64.38 81 ASN A N 1
ATOM 647 C CA . ASN A 1 81 ? 3.036 12.253 13.507 1.00 64.38 81 ASN A CA 1
ATOM 648 C C . ASN A 1 81 ? 4.561 12.379 13.517 1.00 64.38 81 ASN A C 1
ATOM 650 O O . ASN A 1 81 ? 5.198 12.071 14.523 1.00 64.38 81 ASN A O 1
ATOM 654 N N . GLN A 1 82 ? 5.158 12.724 12.374 1.00 58.59 82 GLN A N 1
ATOM 655 C CA . GLN A 1 82 ? 6.570 13.073 12.338 1.00 58.59 82 GLN A CA 1
ATOM 656 C C . GLN A 1 82 ? 6.712 14.342 13.170 1.00 58.59 82 GLN A C 1
ATOM 658 O O . GLN A 1 82 ? 6.260 15.410 12.758 1.00 58.59 82 GLN A O 1
ATOM 663 N N . THR A 1 83 ? 7.271 14.203 14.370 1.00 52.56 83 THR A N 1
ATOM 664 C CA . THR A 1 83 ? 7.752 15.344 15.139 1.00 52.56 83 THR A CA 1
ATOM 665 C C . THR A 1 83 ? 8.737 16.088 14.243 1.00 52.56 83 THR A C 1
ATOM 667 O O . THR A 1 83 ? 9.652 15.473 13.691 1.00 52.56 83 THR A O 1
ATOM 670 N N . LYS A 1 84 ? 8.428 17.360 14.008 1.00 45.38 84 LYS A N 1
ATOM 671 C CA . LYS A 1 84 ? 9.080 18.235 13.037 1.00 45.38 84 LYS A CA 1
ATOM 672 C C . LYS A 1 84 ? 10.505 18.586 13.451 1.00 45.38 84 LYS A C 1
ATOM 674 O O . LYS A 1 84 ? 10.727 18.712 14.675 1.00 45.38 84 LYS A O 1
#

pLDDT: mean 79.82, std 11.2, range [45.38, 92.94]

Foldseek 3Di:
DDPVVVVVVVVVVQVVDPVNVVPDDPPPQDPVLVVLLVVQVVVQLVVCVVVQFNQWDDDPSHIDGDDDDVVGDGHGDDDPPPPD

Organism: NCBI:txid1611254

Sequence (84 aa):
MDATKALASFNSIKTRVTGCHNASIRPDLSKPELAKFRESWKEAIKKNNEAGQRIWTVRNLETVKIPYKDGQTPHPWTVRNQTK

Radius of gyration: 17.33 Å; Cα contacts (8 Å, |Δi|>4): 65; chains: 1; bounding box: 44×40×33 Å

Solvent-accessible surface area (backbone atoms only — not comparable to full-atom values): 5127 Å² total; per-residue (Å²): 132,60,69,68,60,53,51,54,52,50,53,55,51,29,73,71,36,86,90,34,66,83,65,69,76,80,73,88,57,52,74,70,54,47,48,42,35,53,52,21,45,51,51,22,50,50,56,16,59,76,64,45,24,53,48,45,38,69,53,96,59,34,63,40,73,62,88,65,57,93,93,52,79,66,51,79,38,78,79,77,76,74,83,126

Secondary structure (DSSP, 8-state):
--HHHHHHHHHHHHHH-GGGTTPPP-----HHHHHHHHHHHHHHHHHHHHHTB--EEEETTEEEE--PPTTPPPPB--------

Mean predicted aligned error: 12.19 Å